Protein AF-A0A1N6Q9A9-F1 (afdb_monomer)

Sequence (97 aa):
MISNDLLQALKDGYKQRIKWVFAVQLTLFLVVATLLIISFITKFTVSQLSFILACVSASSFLSAIEHIILKREKWQWTFEFILSLFFLGLALFFFLH

Nearest PDB structures (foldseek):
  4yxm-assembly1_A  TM=5.992E-01  e=9.450E+00  Thermotoga maritima

Solvent-accessible surface area (backbone atoms only — not comparable to full-atom values): 5014 Å² total; per-residue (Å²): 132,83,53,70,66,62,56,48,53,53,52,50,55,50,55,52,52,52,53,50,53,50,53,51,43,52,50,45,48,50,53,43,51,51,50,52,55,48,28,74,75,49,79,72,48,60,65,57,52,18,50,42,28,40,43,51,13,53,42,28,41,52,47,18,51,49,29,58,71,70,66,49,61,68,67,59,25,52,50,26,43,52,51,15,53,51,28,38,52,52,14,51,52,44,65,78,103

Structure (mmCIF, N/CA/C/O backbone):
data_AF-A0A1N6Q9A9-F1
#
_entry.id   AF-A0A1N6Q9A9-F1
#
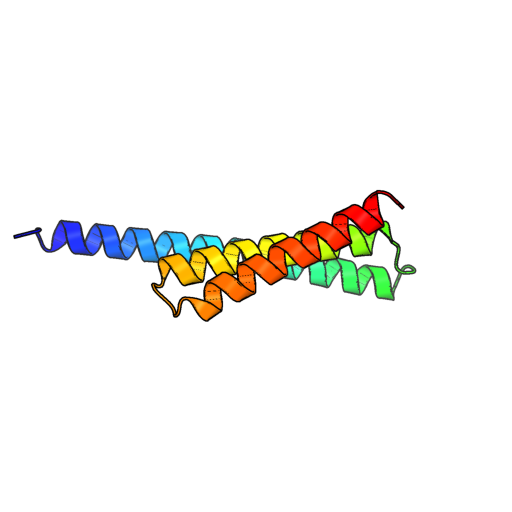loop_
_atom_site.group_PDB
_atom_site.id
_atom_site.type_symbol
_atom_site.label_atom_id
_atom_site.label_alt_id
_atom_site.label_comp_id
_atom_site.label_asym_id
_atom_site.label_entity_id
_atom_site.label_seq_id
_atom_site.pdbx_PDB_ins_code
_atom_site.Cartn_x
_atom_site.Cartn_y
_atom_site.Cartn_z
_atom_site.occupancy
_atom_site.B_iso_or_equiv
_atom_site.auth_seq_id
_atom_site.auth_comp_id
_atom_site.auth_asym_id
_atom_site.auth_atom_id
_atom_site.pdbx_PDB_model_num
ATOM 1 N N . MET A 1 1 ? -25.608 -4.187 29.739 1.00 54.00 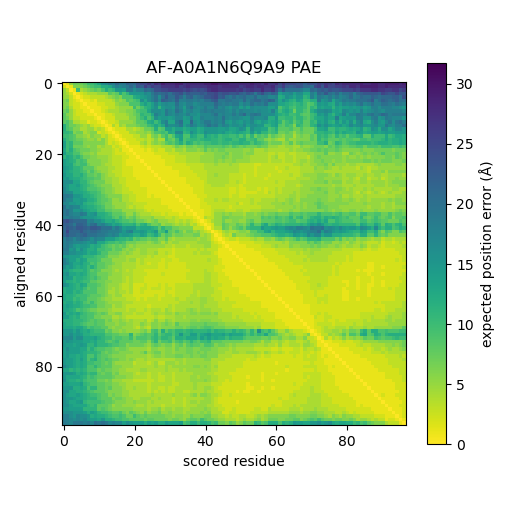1 MET A N 1
ATOM 2 C CA . MET A 1 1 ? -24.293 -4.660 30.215 1.00 54.00 1 MET A CA 1
ATOM 3 C C . MET A 1 1 ? -23.785 -5.641 29.169 1.00 54.00 1 MET A C 1
ATOM 5 O O . MET A 1 1 ? -24.324 -6.733 29.077 1.00 54.00 1 MET A O 1
ATOM 9 N N . ILE A 1 2 ? -22.902 -5.203 28.266 1.00 54.00 2 ILE A N 1
ATOM 10 C CA . ILE A 1 2 ? -22.295 -6.105 27.268 1.00 54.00 2 ILE A CA 1
ATOM 11 C C . ILE A 1 2 ? -21.487 -7.137 28.063 1.00 54.00 2 ILE A C 1
ATOM 13 O O . ILE A 1 2 ? -20.723 -6.732 28.939 1.00 54.00 2 ILE A O 1
ATOM 17 N N . SER A 1 3 ? -21.711 -8.439 27.840 1.00 71.19 3 SER A N 1
ATOM 18 C CA . SER A 1 3 ? -20.986 -9.470 28.589 1.00 71.19 3 SER A CA 1
ATOM 19 C C . SER A 1 3 ? -19.488 -9.348 28.307 1.00 71.19 3 SER A C 1
ATOM 21 O O . SER A 1 3 ? -19.081 -9.017 27.188 1.00 71.19 3 SER A O 1
ATOM 23 N N . ASN A 1 4 ? -18.667 -9.591 29.329 1.00 77.62 4 ASN A N 1
ATOM 24 C CA . ASN A 1 4 ? -17.211 -9.531 29.201 1.00 77.62 4 ASN A CA 1
ATOM 25 C C . ASN A 1 4 ? -16.706 -10.401 28.037 1.00 77.62 4 ASN A C 1
ATOM 27 O O . ASN A 1 4 ? -15.809 -9.975 27.315 1.00 77.62 4 ASN A O 1
ATOM 31 N N . ASP A 1 5 ? -17.352 -11.544 27.788 1.00 74.75 5 ASP A N 1
ATOM 32 C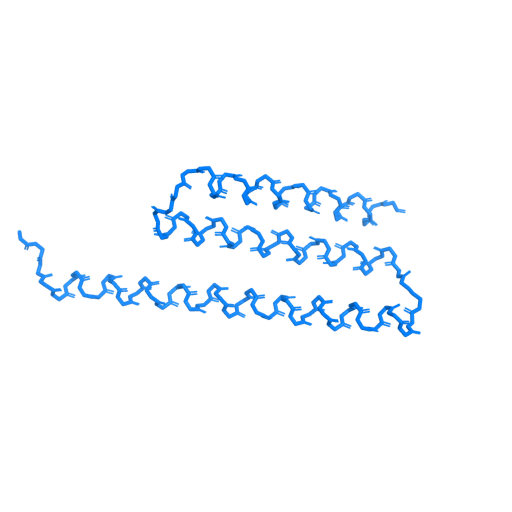 CA . ASP A 1 5 ? -17.010 -12.472 26.704 1.00 74.75 5 ASP A CA 1
ATOM 33 C C . ASP A 1 5 ? -17.171 -11.853 25.309 1.00 74.75 5 ASP A C 1
ATOM 35 O O . ASP A 1 5 ? -16.326 -12.038 24.432 1.00 74.75 5 ASP A O 1
ATOM 39 N N . LEU A 1 6 ? -18.226 -11.060 25.095 1.00 73.38 6 LEU A N 1
ATOM 40 C CA . LEU A 1 6 ? -18.493 -10.416 23.806 1.00 73.38 6 LEU A CA 1
ATOM 41 C C . LEU A 1 6 ? -17.482 -9.290 23.537 1.00 73.38 6 LEU A C 1
ATO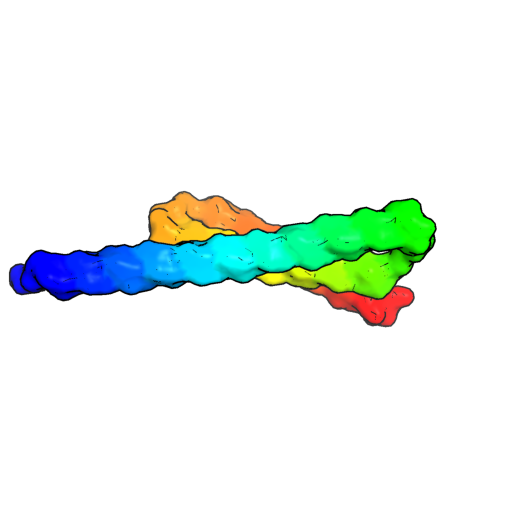M 43 O O . LEU A 1 6 ? -17.029 -9.088 22.409 1.00 73.38 6 LEU A O 1
ATOM 47 N N . LEU A 1 7 ? -17.065 -8.600 24.599 1.00 74.94 7 LEU A N 1
ATOM 48 C CA . LEU A 1 7 ? -16.021 -7.578 24.565 1.00 74.94 7 LEU A CA 1
ATOM 49 C C . LEU A 1 7 ? -14.637 -8.188 24.279 1.00 74.94 7 LEU A C 1
ATOM 51 O O . LEU A 1 7 ? -13.843 -7.609 23.535 1.00 74.94 7 LEU A O 1
ATOM 55 N N . GLN A 1 8 ? -14.369 -9.375 24.821 1.00 74.31 8 GLN A N 1
ATOM 56 C CA . GLN A 1 8 ? -13.126 -10.116 24.617 1.00 74.31 8 GLN A CA 1
ATOM 57 C C . GLN A 1 8 ? -13.032 -10.682 23.192 1.00 74.31 8 GLN A C 1
ATOM 59 O O . GLN A 1 8 ? -12.035 -10.446 22.511 1.00 74.31 8 GLN A O 1
ATOM 64 N N . ALA A 1 9 ? -14.112 -11.282 22.679 1.00 71.19 9 ALA A N 1
ATOM 65 C CA . ALA A 1 9 ? -14.189 -11.781 21.304 1.00 71.19 9 ALA A CA 1
ATOM 66 C C . ALA A 1 9 ? -13.987 -10.671 20.254 1.00 71.19 9 ALA A C 1
ATOM 68 O O . ALA A 1 9 ? -13.280 -10.862 19.260 1.00 71.19 9 ALA A O 1
ATOM 69 N N . LEU A 1 10 ? -14.552 -9.480 20.488 1.00 70.50 10 LEU A N 1
ATOM 70 C CA . LEU A 1 10 ? -14.326 -8.313 19.629 1.00 70.50 10 LEU A CA 1
ATOM 71 C C . LEU A 1 10 ? -12.859 -7.866 19.646 1.00 70.50 10 LEU A C 1
ATOM 73 O O . LEU A 1 10 ? -12.302 -7.556 18.591 1.00 70.50 10 LEU A O 1
ATOM 77 N N . LYS A 1 11 ? -12.222 -7.855 20.822 1.00 70.75 11 LYS A N 1
ATOM 78 C CA . LYS A 1 11 ? -10.815 -7.467 20.990 1.00 70.75 11 LYS A CA 1
ATOM 79 C C . LYS A 1 11 ? -9.864 -8.449 20.300 1.00 70.75 11 LYS A C 1
ATOM 81 O O . LYS A 1 11 ? -8.920 -8.016 19.636 1.00 70.75 11 LYS A O 1
ATOM 86 N N . ASP A 1 12 ? -10.141 -9.745 20.393 1.00 74.31 12 ASP A N 1
ATOM 87 C CA . ASP A 1 12 ? -9.340 -10.793 19.757 1.00 74.31 12 ASP A CA 1
ATOM 88 C C . ASP A 1 12 ? -9.499 -10.791 18.232 1.00 74.31 12 ASP A C 1
ATOM 90 O O . ASP A 1 12 ? -8.501 -10.834 17.506 1.00 74.31 12 ASP A O 1
ATOM 94 N N . GLY A 1 13 ? -10.724 -10.607 17.726 1.00 71.69 13 GLY A N 1
ATOM 95 C CA . GLY A 1 13 ? -10.974 -10.420 16.295 1.00 71.69 13 GLY A CA 1
ATOM 96 C C . GLY A 1 13 ? -10.251 -9.196 15.721 1.00 71.69 13 GLY A C 1
ATOM 97 O O . GLY A 1 13 ? -9.726 -9.243 14.607 1.00 71.69 13 GLY A O 1
ATOM 98 N N . TYR A 1 14 ? -10.151 -8.116 16.498 1.00 70.62 14 TYR A N 1
ATOM 99 C CA . TYR A 1 14 ? -9.392 -6.920 16.130 1.00 70.62 14 TYR A CA 1
ATOM 100 C C . TYR A 1 14 ? -7.891 -7.190 16.013 1.00 70.62 14 TYR A C 1
ATOM 102 O O . TYR A 1 14 ? -7.253 -6.830 15.023 1.00 70.62 14 TYR A O 1
ATOM 110 N N . LYS A 1 15 ? -7.332 -7.887 17.006 1.00 73.19 15 LYS A N 1
ATOM 111 C CA . LYS A 1 15 ? -5.914 -8.253 17.055 1.00 73.19 15 LYS A CA 1
ATOM 112 C C . LYS A 1 15 ? -5.534 -9.190 15.908 1.00 73.19 15 LYS A C 1
ATOM 114 O O . LYS A 1 15 ? -4.455 -9.052 15.338 1.00 73.19 15 LYS A O 1
ATOM 119 N N . GLN A 1 16 ? -6.428 -10.107 15.537 1.00 76.62 16 GLN A N 1
ATOM 120 C CA . GLN A 1 16 ? -6.262 -10.987 14.380 1.00 76.62 16 GLN A CA 1
ATOM 121 C C . GLN A 1 16 ? -6.186 -10.185 13.072 1.00 76.62 16 GLN A C 1
ATOM 123 O O . GLN A 1 16 ? -5.288 -10.413 12.267 1.00 76.62 16 GLN A O 1
ATOM 128 N N . ARG A 1 17 ? -7.096 -9.222 12.862 1.00 74.75 17 ARG A N 1
ATOM 129 C CA . ARG A 1 17 ? -7.134 -8.390 11.644 1.00 74.75 17 ARG A CA 1
ATOM 130 C C . ARG A 1 17 ? -5.863 -7.561 11.472 1.00 74.75 17 ARG A C 1
ATOM 132 O O . ARG A 1 17 ? -5.314 -7.534 10.378 1.00 74.75 17 ARG A O 1
ATOM 139 N N . ILE A 1 18 ? -5.359 -6.964 12.551 1.00 78.00 18 ILE A N 1
ATOM 140 C CA . ILE A 1 18 ? -4.101 -6.198 12.529 1.00 78.00 18 ILE A CA 1
ATOM 141 C C . ILE A 1 18 ? -2.913 -7.101 12.162 1.00 78.00 18 ILE A C 1
ATOM 143 O O . ILE A 1 18 ? -2.089 -6.721 11.336 1.00 78.00 18 ILE A O 1
ATOM 147 N N . LYS A 1 19 ? -2.850 -8.335 12.688 1.00 81.50 19 LYS A N 1
ATOM 148 C CA . LYS A 1 19 ? -1.804 -9.302 12.300 1.00 81.50 19 LYS A CA 1
ATOM 149 C C . LYS A 1 19 ? -1.826 -9.628 10.806 1.00 81.50 19 LYS A C 1
ATOM 151 O O . LYS A 1 19 ? -0.764 -9.750 10.205 1.00 81.50 19 LYS A O 1
ATOM 156 N N . TRP A 1 20 ? -3.011 -9.770 10.211 1.00 83.19 20 TRP A N 1
ATOM 157 C CA . TRP A 1 20 ? -3.140 -10.011 8.772 1.00 83.19 20 TRP A CA 1
ATOM 158 C C . TRP A 1 20 ? -2.695 -8.806 7.944 1.00 83.19 20 TRP A C 1
ATOM 160 O O . TRP A 1 20 ? -1.962 -8.989 6.977 1.00 83.19 20 TRP A O 1
ATOM 170 N N . VAL A 1 21 ? -3.074 -7.587 8.345 1.00 84.81 21 VAL A N 1
ATOM 171 C CA . VAL A 1 21 ? -2.613 -6.349 7.689 1.00 84.81 21 VAL A CA 1
ATOM 172 C C . VAL A 1 21 ? -1.086 -6.261 7.719 1.00 84.81 21 VAL A C 1
ATOM 174 O O . VAL A 1 21 ? -0.465 -6.073 6.675 1.00 84.81 21 VAL A O 1
ATOM 177 N N . PHE A 1 22 ? -0.483 -6.519 8.880 1.00 83.25 22 PHE A N 1
ATOM 178 C CA . PHE A 1 22 ? 0.968 -6.551 9.036 1.00 83.25 22 PHE A CA 1
ATOM 179 C C . PHE A 1 22 ? 1.634 -7.618 8.154 1.00 83.25 22 PHE A C 1
ATOM 181 O O . PHE A 1 22 ? 2.634 -7.342 7.496 1.00 83.25 22 PHE A O 1
ATOM 188 N N . ALA A 1 23 ? 1.078 -8.832 8.090 1.00 86.81 23 ALA A N 1
ATOM 189 C CA . ALA A 1 23 ? 1.622 -9.901 7.252 1.00 86.81 23 ALA A CA 1
ATOM 190 C C . ALA A 1 23 ? 1.591 -9.540 5.754 1.00 86.81 23 ALA A C 1
ATOM 192 O O . ALA A 1 23 ? 2.550 -9.817 5.028 1.00 86.81 23 ALA A O 1
ATOM 193 N N . VAL A 1 24 ? 0.523 -8.881 5.292 1.00 89.31 24 VAL A N 1
ATOM 194 C CA . VAL A 1 24 ? 0.413 -8.407 3.903 1.00 89.31 24 VAL A CA 1
ATOM 195 C C . VAL A 1 24 ? 1.419 -7.289 3.628 1.00 89.31 24 VAL A C 1
ATOM 197 O O . VAL A 1 24 ? 2.117 -7.349 2.619 1.00 89.31 24 VAL A O 1
ATOM 200 N N . GLN A 1 25 ? 1.560 -6.316 4.531 1.00 87.44 25 GLN A N 1
ATOM 201 C CA . GLN A 1 25 ? 2.558 -5.246 4.404 1.00 87.44 25 GLN A CA 1
ATOM 202 C C . GLN A 1 25 ? 3.990 -5.791 4.387 1.00 87.44 25 GLN A C 1
ATOM 204 O O . GLN A 1 25 ? 4.791 -5.380 3.551 1.00 87.44 25 GLN A O 1
ATOM 209 N N . LEU A 1 26 ? 4.303 -6.765 5.246 1.00 90.19 26 LEU A N 1
ATOM 210 C CA . LEU A 1 26 ? 5.601 -7.437 5.255 1.00 90.19 26 LEU A CA 1
ATOM 211 C C . LEU A 1 26 ? 5.872 -8.149 3.925 1.00 90.19 26 LEU A C 1
ATOM 213 O O . LEU A 1 26 ? 6.972 -8.063 3.384 1.00 90.19 26 LEU A O 1
ATOM 217 N N . THR A 1 27 ? 4.862 -8.820 3.373 1.00 91.31 27 THR A N 1
ATOM 218 C CA . THR A 1 27 ? 4.976 -9.490 2.072 1.00 91.31 27 THR A CA 1
ATOM 219 C C . THR A 1 27 ? 5.220 -8.483 0.949 1.00 91.31 27 THR A C 1
ATOM 221 O O . THR A 1 27 ? 6.128 -8.677 0.143 1.00 91.31 27 THR A O 1
ATOM 224 N N . LEU A 1 28 ? 4.466 -7.378 0.916 1.00 90.06 28 LEU A N 1
ATOM 225 C CA . LEU A 1 28 ? 4.664 -6.291 -0.049 1.00 90.06 28 LEU A CA 1
ATOM 226 C C . LEU A 1 28 ? 6.069 -5.692 0.058 1.00 90.06 28 LEU A C 1
ATOM 228 O O . LEU A 1 28 ? 6.721 -5.468 -0.960 1.00 90.06 28 LEU A O 1
ATOM 232 N N . PHE A 1 29 ? 6.559 -5.485 1.280 1.00 88.88 29 PHE A N 1
ATOM 233 C CA . PHE A 1 29 ? 7.912 -4.999 1.524 1.00 88.88 29 PHE A CA 1
ATOM 234 C C . PHE A 1 29 ? 8.973 -5.953 0.968 1.00 88.88 29 PHE A C 1
ATOM 236 O O . PHE A 1 29 ? 9.893 -5.505 0.287 1.00 88.88 29 PHE A O 1
ATOM 243 N N . LEU A 1 30 ? 8.832 -7.262 1.199 1.00 91.31 30 LEU A N 1
ATOM 244 C CA . LEU A 1 30 ? 9.752 -8.262 0.651 1.00 91.31 30 LEU A CA 1
ATOM 245 C C . LEU A 1 30 ? 9.752 -8.251 -0.880 1.00 91.31 30 LEU A C 1
ATOM 247 O O . LEU A 1 30 ? 10.823 -8.255 -1.478 1.00 91.31 30 LEU A O 1
ATOM 251 N N . VAL A 1 31 ? 8.578 -8.161 -1.514 1.00 90.94 31 VAL A N 1
ATOM 252 C CA . VAL A 1 31 ? 8.464 -8.059 -2.980 1.00 90.94 31 VAL A CA 1
ATOM 253 C C . VAL A 1 31 ? 9.186 -6.816 -3.505 1.00 90.94 31 VAL A C 1
ATOM 255 O O . VAL A 1 31 ? 9.986 -6.922 -4.435 1.00 90.94 31 VAL A O 1
ATOM 258 N N . VAL A 1 32 ? 8.960 -5.650 -2.892 1.00 90.62 32 VAL A N 1
ATOM 259 C CA . VAL A 1 32 ? 9.640 -4.401 -3.272 1.00 90.62 32 VAL A CA 1
ATOM 260 C C . VAL A 1 32 ? 11.151 -4.514 -3.072 1.00 90.62 32 VAL A C 1
ATOM 262 O O . VAL A 1 32 ? 11.911 -4.142 -3.963 1.00 90.62 32 VAL A O 1
ATOM 265 N N . ALA A 1 33 ? 11.603 -5.068 -1.946 1.00 88.88 33 ALA A N 1
ATOM 266 C CA . ALA A 1 33 ? 13.021 -5.261 -1.660 1.00 88.88 33 ALA A CA 1
ATOM 267 C C . ALA A 1 33 ? 13.689 -6.187 -2.687 1.00 88.88 33 ALA A C 1
ATOM 269 O O . ALA A 1 33 ? 14.754 -5.860 -3.209 1.00 88.88 33 ALA A O 1
ATOM 270 N N . THR A 1 34 ? 13.052 -7.308 -3.035 1.00 89.31 34 THR A N 1
ATOM 271 C CA . THR A 1 34 ? 13.545 -8.222 -4.072 1.00 89.31 34 THR A CA 1
ATOM 272 C C . THR A 1 34 ? 13.629 -7.533 -5.429 1.00 89.31 34 THR A C 1
ATOM 274 O O . THR A 1 34 ? 14.650 -7.658 -6.103 1.00 89.31 34 THR A O 1
ATOM 277 N N . LEU A 1 35 ? 12.606 -6.770 -5.821 1.00 87.00 35 LEU A N 1
ATOM 278 C CA . LEU A 1 35 ? 12.623 -6.024 -7.080 1.00 87.00 35 LEU A CA 1
ATOM 279 C C . LEU A 1 35 ? 13.732 -4.976 -7.107 1.00 87.00 35 LEU A C 1
ATOM 281 O O . LEU A 1 35 ? 14.428 -4.877 -8.108 1.00 87.00 35 LEU A O 1
ATOM 285 N N . LEU A 1 36 ? 13.952 -4.246 -6.013 1.00 86.88 36 LEU A N 1
ATOM 286 C CA . LEU A 1 36 ? 15.057 -3.293 -5.919 1.00 86.88 36 LEU A CA 1
ATOM 287 C C . LEU A 1 36 ? 16.416 -3.987 -6.081 1.00 86.88 36 LEU A C 1
ATOM 289 O O . LEU A 1 36 ? 17.238 -3.520 -6.866 1.00 86.88 36 LEU A O 1
ATOM 293 N N . ILE A 1 37 ? 16.639 -5.119 -5.403 1.00 87.31 37 ILE A N 1
ATOM 294 C CA . ILE A 1 37 ? 17.883 -5.901 -5.514 1.00 87.31 37 ILE A CA 1
ATOM 295 C C . ILE A 1 37 ? 18.093 -6.397 -6.948 1.00 87.31 37 ILE A C 1
ATOM 297 O O . ILE A 1 37 ? 19.182 -6.235 -7.498 1.00 87.31 37 ILE A O 1
ATOM 301 N N . ILE A 1 38 ? 17.056 -6.966 -7.571 1.00 84.56 38 ILE A N 1
ATOM 302 C CA . ILE A 1 38 ? 17.114 -7.414 -8.967 1.00 84.56 38 ILE A CA 1
ATOM 303 C C . ILE A 1 38 ? 17.455 -6.232 -9.869 1.00 84.56 38 ILE A C 1
ATOM 305 O O . ILE A 1 38 ? 18.354 -6.346 -10.693 1.00 84.56 38 ILE A O 1
ATOM 309 N N . SER A 1 39 ? 16.815 -5.081 -9.682 1.00 82.56 39 SER A N 1
ATOM 310 C CA . SER A 1 39 ? 17.044 -3.912 -10.527 1.00 82.56 39 SER A CA 1
ATOM 311 C C . SER A 1 39 ? 18.429 -3.271 -10.368 1.00 82.56 39 SER A C 1
ATOM 313 O O . SER A 1 39 ? 18.903 -2.608 -11.292 1.00 82.56 39 SER A O 1
ATOM 315 N N . PHE A 1 40 ? 19.103 -3.467 -9.229 1.00 79.62 40 PHE A N 1
ATOM 316 C CA . PHE A 1 40 ? 20.519 -3.108 -9.070 1.00 79.62 40 PHE A CA 1
ATOM 317 C C . PHE A 1 40 ? 21.441 -3.999 -9.914 1.00 79.62 40 PHE A C 1
ATOM 319 O O . PHE A 1 40 ? 22.486 -3.540 -10.370 1.00 79.62 40 PHE A O 1
ATOM 326 N N . ILE A 1 41 ? 21.059 -5.260 -10.132 1.00 81.62 41 ILE A N 1
ATOM 327 C CA . ILE A 1 41 ? 21.831 -6.241 -10.908 1.00 81.62 41 ILE A CA 1
ATOM 328 C C . ILE A 1 41 ? 21.502 -6.127 -12.403 1.00 81.62 41 ILE A C 1
ATOM 330 O O . ILE A 1 41 ? 22.388 -6.109 -13.256 1.00 81.62 41 ILE A O 1
ATOM 334 N N . THR A 1 42 ? 20.217 -6.038 -12.730 1.00 76.00 42 THR A N 1
ATOM 335 C CA . THR A 1 42 ? 19.680 -5.960 -14.086 1.00 76.00 42 THR A CA 1
ATOM 336 C C . THR A 1 42 ? 19.020 -4.600 -14.251 1.00 76.00 42 THR A C 1
ATOM 338 O O . THR A 1 42 ? 17.989 -4.372 -13.633 1.00 76.00 42 THR A O 1
ATOM 341 N N . LYS A 1 43 ? 19.628 -3.701 -15.039 1.00 78.50 43 LYS A N 1
ATOM 342 C CA . LYS A 1 43 ? 19.178 -2.316 -15.305 1.00 78.50 43 LYS A CA 1
ATOM 343 C C . LYS A 1 43 ? 17.699 -2.050 -14.979 1.00 78.50 43 LYS A C 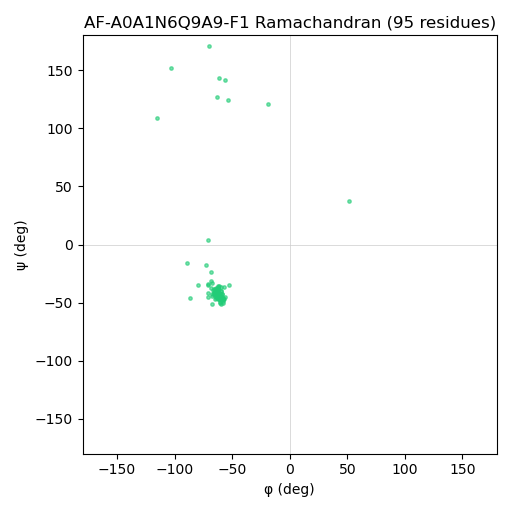1
ATOM 345 O O . LYS A 1 43 ? 16.808 -2.641 -15.583 1.00 78.50 43 LYS A O 1
ATOM 350 N N . PHE A 1 44 ? 17.479 -1.101 -14.076 1.00 80.62 44 PHE A N 1
ATOM 351 C CA . PHE A 1 44 ? 16.168 -0.667 -13.605 1.00 80.62 44 PHE A CA 1
ATOM 352 C C . PHE A 1 44 ? 15.226 -0.274 -14.757 1.00 80.62 44 PHE A C 1
ATOM 354 O O . PHE A 1 44 ? 15.559 0.585 -15.576 1.00 80.62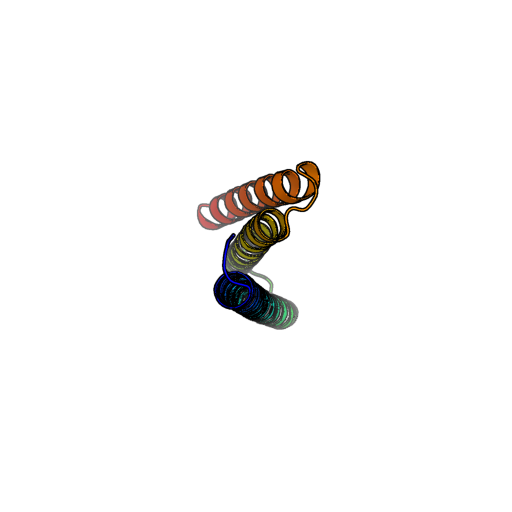 44 PHE A O 1
ATOM 361 N N . THR A 1 45 ? 14.045 -0.894 -14.813 1.00 85.81 45 THR A N 1
ATOM 362 C CA . THR A 1 45 ? 13.026 -0.613 -15.839 1.00 85.81 45 THR A CA 1
ATOM 363 C C . THR A 1 45 ? 11.882 0.239 -15.292 1.00 85.81 45 THR A C 1
ATOM 365 O O . THR A 1 45 ? 11.530 0.162 -14.114 1.00 85.81 45 THR A O 1
ATOM 368 N N . VAL A 1 46 ? 11.248 1.026 -16.166 1.00 86.19 46 VAL A N 1
ATOM 369 C CA . VAL A 1 46 ? 10.082 1.859 -15.814 1.00 86.19 46 VAL A CA 1
ATOM 370 C C . VAL A 1 46 ? 8.906 0.997 -15.335 1.00 86.19 46 VAL A C 1
ATOM 372 O O . VAL A 1 46 ? 8.226 1.346 -14.374 1.00 86.19 46 VAL A O 1
ATOM 375 N N . SER A 1 47 ? 8.721 -0.189 -15.919 1.00 85.94 47 SER A N 1
ATOM 376 C CA . SER A 1 47 ? 7.684 -1.138 -15.502 1.00 85.94 47 SER A CA 1
ATOM 377 C C . SER A 1 47 ? 7.898 -1.644 -14.068 1.00 85.94 47 SER A C 1
ATOM 379 O O . SER A 1 47 ? 6.943 -1.744 -13.301 1.00 85.94 47 SER A O 1
ATOM 381 N N . GLN A 1 48 ? 9.149 -1.913 -13.671 1.00 86.88 48 GLN A N 1
ATOM 382 C CA . GLN A 1 48 ? 9.482 -2.274 -12.287 1.00 86.88 48 GLN A CA 1
ATOM 383 C C . GLN A 1 48 ? 9.248 -1.103 -11.327 1.00 86.88 48 GLN A C 1
ATOM 385 O O . GLN A 1 48 ? 8.739 -1.320 -10.231 1.00 86.88 48 GLN A O 1
ATOM 390 N N . LEU A 1 49 ? 9.567 0.131 -11.735 1.00 88.75 49 LEU A N 1
ATOM 391 C CA . LEU A 1 49 ? 9.278 1.332 -10.945 1.00 88.75 49 LEU A CA 1
ATOM 392 C C . LEU A 1 49 ? 7.781 1.494 -10.693 1.00 88.75 49 LEU A C 1
ATOM 394 O O . LEU A 1 49 ? 7.367 1.684 -9.553 1.00 88.75 49 LEU A O 1
ATOM 398 N N . SER A 1 50 ? 6.978 1.396 -11.754 1.00 91.31 50 SER A N 1
ATOM 399 C CA . SER A 1 50 ? 5.521 1.477 -11.677 1.00 91.31 50 SER A CA 1
ATOM 400 C C . SER A 1 50 ? 4.967 0.424 -10.714 1.00 91.31 50 SER A C 1
ATOM 402 O O . SER A 1 50 ? 4.180 0.744 -9.823 1.00 91.31 50 SER A O 1
ATOM 404 N N . PHE A 1 51 ? 5.455 -0.815 -10.810 1.00 90.81 51 PHE A N 1
ATOM 405 C CA . PHE A 1 51 ? 5.033 -1.889 -9.917 1.00 90.81 51 PHE A CA 1
ATOM 406 C C . PHE A 1 51 ? 5.444 -1.645 -8.455 1.00 90.81 51 PHE A C 1
ATOM 408 O O . PHE A 1 51 ? 4.630 -1.829 -7.552 1.00 90.81 51 PHE A O 1
ATOM 415 N N . ILE A 1 52 ? 6.669 -1.166 -8.205 1.00 91.62 52 ILE A N 1
ATOM 416 C CA . ILE A 1 52 ? 7.122 -0.780 -6.859 1.00 91.62 52 ILE A CA 1
ATOM 417 C C . ILE A 1 52 ? 6.209 0.306 -6.279 1.00 91.62 52 ILE A C 1
ATOM 419 O O . ILE A 1 52 ? 5.756 0.181 -5.142 1.00 91.62 52 ILE A O 1
ATOM 423 N N . LEU A 1 53 ? 5.892 1.341 -7.058 1.00 92.94 53 LEU A N 1
ATOM 424 C CA . LEU A 1 53 ? 5.004 2.425 -6.633 1.00 92.94 53 LEU A CA 1
ATOM 425 C C . LEU A 1 53 ? 3.590 1.916 -6.320 1.00 92.94 53 LEU A C 1
ATOM 427 O O . LEU A 1 53 ? 2.999 2.338 -5.326 1.00 92.94 53 LEU A O 1
ATOM 431 N N . ALA A 1 54 ? 3.072 0.962 -7.096 1.00 93.88 54 ALA A N 1
ATOM 432 C CA . ALA A 1 54 ? 1.794 0.313 -6.812 1.00 93.88 54 ALA A CA 1
ATOM 433 C C . ALA A 1 54 ? 1.830 -0.484 -5.493 1.00 93.88 54 ALA A C 1
ATOM 435 O O . ALA A 1 54 ? 0.904 -0.384 -4.686 1.00 93.88 54 ALA A O 1
ATOM 436 N N . CYS A 1 55 ? 2.912 -1.222 -5.222 1.00 93.25 55 CYS A N 1
ATOM 437 C CA . CYS A 1 55 ? 3.093 -1.927 -3.950 1.00 93.25 55 CYS A CA 1
ATOM 438 C C . CYS A 1 55 ? 3.172 -0.962 -2.758 1.00 93.25 55 CYS A C 1
ATOM 440 O O . CYS A 1 55 ? 2.541 -1.209 -1.728 1.00 93.25 55 CYS A O 1
ATOM 442 N N . VAL A 1 56 ? 3.903 0.149 -2.894 1.00 93.06 56 VAL A N 1
ATOM 443 C CA . VAL A 1 56 ? 3.993 1.191 -1.857 1.00 93.06 56 VAL A CA 1
ATOM 444 C C . VAL A 1 56 ? 2.625 1.836 -1.624 1.00 93.06 56 VAL A C 1
ATOM 446 O O . VAL A 1 56 ? 2.203 1.967 -0.477 1.00 93.06 56 VAL A O 1
ATOM 449 N N . SER A 1 57 ? 1.884 2.147 -2.691 1.00 95.31 57 SER A N 1
ATOM 450 C CA . SER A 1 57 ? 0.517 2.672 -2.605 1.00 95.31 57 SER A CA 1
ATOM 451 C C . SER A 1 57 ? -0.417 1.736 -1.831 1.00 95.31 57 SER A C 1
ATOM 453 O O . SER A 1 57 ? -1.123 2.184 -0.920 1.00 95.31 57 SER A O 1
ATOM 455 N N . ALA A 1 58 ? -0.388 0.435 -2.141 1.00 93.44 58 ALA A N 1
ATOM 456 C CA . ALA A 1 58 ? -1.179 -0.573 -1.440 1.00 93.44 58 ALA A CA 1
ATOM 457 C C . ALA A 1 58 ? -0.784 -0.683 0.042 1.00 93.44 58 ALA A C 1
ATOM 459 O O . ALA A 1 58 ? -1.651 -0.798 0.910 1.00 93.44 58 ALA A O 1
ATOM 460 N N . SER A 1 59 ? 0.513 -0.594 0.350 1.00 92.94 59 SER A N 1
ATOM 461 C CA . SER A 1 59 ? 1.013 -0.618 1.727 1.00 92.94 59 SER A CA 1
ATOM 462 C C . SER A 1 59 ? 0.540 0.593 2.542 1.00 92.94 59 SER A C 1
ATOM 464 O O . SER A 1 59 ? 0.067 0.413 3.667 1.00 92.94 59 SER A O 1
ATOM 466 N N . SER A 1 60 ? 0.601 1.804 1.976 1.00 92.44 60 SER A N 1
ATOM 467 C CA . SER A 1 60 ? 0.086 3.026 2.616 1.00 92.44 60 SER A CA 1
ATOM 468 C C . SER A 1 60 ? -1.429 2.986 2.804 1.00 92.44 60 SER A C 1
ATOM 470 O O . SER A 1 60 ? -1.929 3.360 3.860 1.00 92.44 60 SER A O 1
ATOM 472 N N . PHE A 1 61 ? -2.182 2.442 1.843 1.00 93.44 61 PHE A N 1
ATOM 473 C CA . PHE A 1 61 ? -3.628 2.252 1.997 1.00 93.44 61 PHE A CA 1
ATOM 474 C C . PHE A 1 61 ? -3.959 1.334 3.182 1.00 93.44 61 PHE A C 1
ATOM 476 O O . PHE A 1 61 ? -4.806 1.649 4.019 1.00 93.44 61 PHE A O 1
ATOM 483 N N . LEU A 1 62 ? -3.252 0.204 3.279 1.00 91.44 62 LEU A N 1
ATOM 484 C CA . LEU A 1 62 ? -3.388 -0.731 4.393 1.00 91.44 62 LEU A CA 1
ATOM 485 C C . LEU A 1 62 ? -2.991 -0.092 5.730 1.00 91.44 62 LEU A C 1
ATOM 487 O O . LEU A 1 62 ? -3.667 -0.327 6.732 1.00 91.44 62 LEU A O 1
ATOM 491 N N . SER A 1 63 ? -1.960 0.756 5.741 1.00 88.19 63 SER A N 1
ATOM 492 C CA . SER A 1 63 ? -1.544 1.509 6.929 1.00 88.19 63 SER A CA 1
ATOM 493 C C . SER A 1 63 ? -2.606 2.524 7.361 1.00 88.19 63 SER A C 1
ATOM 495 O O . SER A 1 63 ? -2.947 2.608 8.541 1.00 88.19 63 SER A O 1
ATOM 497 N N . ALA A 1 64 ? -3.230 3.227 6.414 1.00 89.19 64 ALA A N 1
ATOM 498 C CA . ALA A 1 64 ? -4.331 4.137 6.704 1.00 89.19 64 ALA A CA 1
ATOM 499 C C . ALA A 1 64 ? -5.529 3.403 7.333 1.00 89.19 64 ALA A C 1
ATOM 501 O O . ALA A 1 64 ? -6.098 3.867 8.326 1.00 89.19 64 ALA A O 1
ATOM 502 N N . ILE A 1 65 ? -5.879 2.223 6.804 1.00 88.94 65 ILE A N 1
ATOM 503 C CA . ILE A 1 65 ? -6.911 1.352 7.384 1.00 88.94 65 ILE A CA 1
ATOM 504 C C . ILE A 1 65 ? -6.517 0.910 8.795 1.00 88.94 65 ILE A C 1
ATOM 506 O O . ILE A 1 65 ? -7.345 0.977 9.704 1.00 88.94 65 ILE A O 1
ATOM 510 N N . GLU A 1 66 ? -5.269 0.491 9.009 1.00 86.25 66 GLU A N 1
ATOM 511 C CA . GLU A 1 66 ? -4.765 0.120 10.332 1.00 86.25 66 GLU A CA 1
ATOM 512 C C . GLU A 1 66 ? -4.874 1.284 11.324 1.00 86.25 66 GLU A C 1
ATOM 514 O O . GLU A 1 66 ? -5.319 1.096 12.455 1.00 86.25 66 GLU A O 1
ATOM 519 N N . HIS A 1 67 ? -4.542 2.503 10.908 1.00 87.19 67 HIS A N 1
ATOM 520 C CA . HIS A 1 67 ? -4.658 3.694 11.741 1.00 87.19 67 HIS A CA 1
ATOM 521 C C . HIS A 1 67 ? -6.110 4.044 12.089 1.00 87.19 67 HIS A C 1
ATOM 523 O O . HIS A 1 67 ? -6.378 4.414 13.236 1.00 87.19 67 HIS A O 1
ATOM 529 N N . ILE A 1 68 ? -7.054 3.875 11.155 1.00 85.75 68 ILE A N 1
ATOM 530 C CA . ILE A 1 68 ? -8.495 4.004 11.433 1.00 85.75 68 ILE A CA 1
ATOM 531 C C . ILE A 1 68 ? -8.926 2.963 12.466 1.00 85.75 68 ILE A C 1
ATOM 533 O O . ILE A 1 68 ? -9.610 3.290 13.438 1.00 85.75 68 ILE A O 1
ATOM 537 N N . ILE 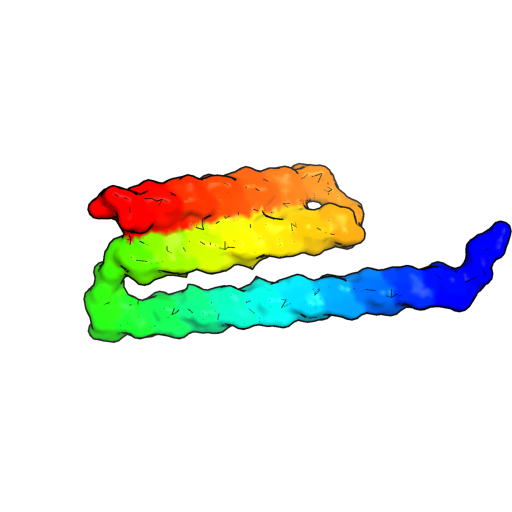A 1 69 ? -8.503 1.715 12.266 1.00 82.94 69 ILE A N 1
ATOM 538 C CA . ILE A 1 69 ? -8.804 0.585 13.142 1.00 82.94 69 ILE A CA 1
ATOM 539 C C . ILE A 1 69 ? -8.266 0.874 14.556 1.00 82.94 69 ILE A C 1
ATOM 541 O O . ILE A 1 69 ? -8.996 0.877 15.544 1.00 82.94 69 ILE A O 1
ATOM 545 N N . LEU A 1 70 ? -7.000 1.258 14.675 1.00 82.75 70 LEU A N 1
ATOM 546 C CA . LEU A 1 70 ? -6.364 1.593 15.949 1.00 82.75 70 LEU A CA 1
ATOM 547 C C . LEU A 1 70 ? -6.853 2.909 16.576 1.00 82.75 70 LEU A C 1
ATOM 549 O O . LEU A 1 70 ? -6.335 3.294 17.624 1.00 82.75 70 LEU A O 1
ATOM 553 N N . LYS A 1 71 ? -7.840 3.591 15.975 1.00 82.19 71 LYS A N 1
ATOM 554 C CA . LYS A 1 71 ? -8.366 4.890 16.424 1.00 82.19 71 LYS A CA 1
ATOM 555 C C . LYS A 1 71 ? -7.252 5.920 16.650 1.00 82.19 71 LYS A C 1
ATOM 557 O O . LYS A 1 71 ? -7.306 6.704 17.598 1.00 82.19 71 LYS A O 1
ATOM 562 N N . ARG A 1 72 ? -6.229 5.896 15.789 1.00 78.94 72 ARG A N 1
ATOM 563 C CA . ARG A 1 72 ? -5.143 6.880 15.796 1.00 78.94 72 ARG A CA 1
ATOM 564 C C . ARG A 1 72 ? -5.641 8.249 15.335 1.00 78.94 72 ARG A C 1
ATOM 566 O O . ARG A 1 72 ? -6.773 8.405 14.871 1.00 78.94 72 ARG A O 1
ATOM 573 N N . GLU A 1 73 ? -4.787 9.254 15.486 1.00 86.00 73 GLU A N 1
ATOM 574 C CA . GLU A 1 73 ? -5.111 10.630 15.126 1.00 86.00 73 GLU A CA 1
ATOM 575 C C . GLU A 1 73 ? -5.545 10.758 13.665 1.00 86.00 73 GLU A C 1
ATOM 577 O O . GLU A 1 73 ? -4.979 10.129 12.768 1.00 86.00 73 GLU A O 1
ATOM 582 N N . LYS A 1 74 ? -6.536 11.625 13.421 1.00 85.94 74 LYS A N 1
ATOM 583 C CA . LYS A 1 74 ? -7.131 11.795 12.089 1.00 85.94 74 LYS A CA 1
ATOM 584 C C . LYS A 1 74 ? -6.120 12.173 11.016 1.00 85.94 74 LYS A C 1
ATOM 586 O O . LYS A 1 74 ? -6.204 11.700 9.885 1.00 85.94 74 LYS A O 1
ATOM 591 N N . TRP A 1 75 ? -5.144 12.983 11.404 1.00 87.94 75 TRP A N 1
ATOM 592 C CA . TRP A 1 75 ? -4.072 13.433 10.532 1.00 87.94 75 TRP A CA 1
ATOM 593 C C . TRP A 1 75 ? -3.201 12.284 10.023 1.00 87.94 75 TRP A C 1
ATOM 595 O O . TRP A 1 75 ? -2.819 12.304 8.859 1.00 87.94 75 TRP A O 1
ATOM 605 N N . GLN A 1 76 ? -2.956 11.258 10.846 1.00 84.69 76 GLN A N 1
ATOM 606 C CA . GLN A 1 76 ? -2.090 10.133 10.481 1.00 84.69 7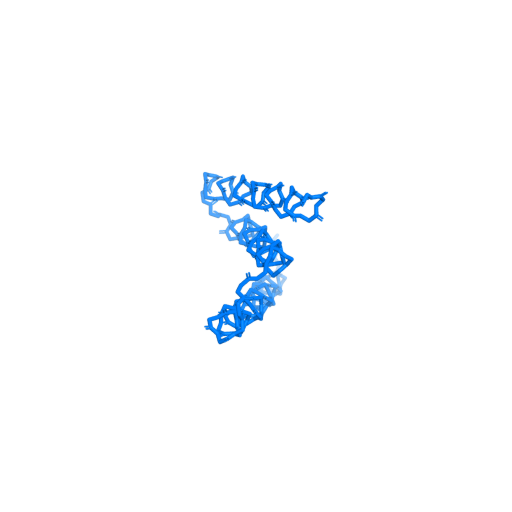6 GLN A CA 1
ATOM 607 C C . GLN A 1 76 ? -2.710 9.289 9.364 1.00 84.69 76 GLN A C 1
ATOM 609 O O . GLN A 1 76 ? -2.080 9.092 8.330 1.00 84.69 76 GLN A O 1
ATOM 614 N N . TRP A 1 77 ? -3.968 8.854 9.507 1.00 88.00 77 TRP A N 1
ATOM 615 C CA . TRP A 1 77 ? -4.598 8.068 8.440 1.00 88.00 77 TRP A CA 1
ATOM 616 C C . TRP A 1 77 ? -4.913 8.908 7.201 1.00 88.00 77 TRP A C 1
ATOM 618 O O . TRP A 1 77 ? -4.783 8.407 6.090 1.00 88.00 77 TRP A O 1
ATOM 628 N N . THR A 1 78 ? -5.275 10.186 7.358 1.00 90.31 78 THR A N 1
ATOM 629 C CA . THR A 1 78 ? -5.522 11.074 6.206 1.00 90.31 78 THR A CA 1
ATOM 630 C C . THR A 1 78 ? -4.257 11.251 5.365 1.00 90.31 78 THR A C 1
ATOM 632 O O . THR A 1 78 ? -4.320 11.174 4.140 1.00 90.31 78 THR A O 1
ATOM 635 N N . PHE A 1 79 ? -3.105 11.439 6.012 1.00 91.75 79 PHE A N 1
ATOM 636 C CA . PHE A 1 79 ? -1.816 11.545 5.333 1.00 91.75 79 PHE A CA 1
ATOM 637 C C . PHE A 1 79 ? -1.460 10.264 4.566 1.00 91.75 79 PHE A C 1
ATOM 639 O O . PHE A 1 79 ? -1.110 10.342 3.390 1.00 91.75 79 PHE A O 1
ATOM 646 N N . GLU A 1 80 ? -1.641 9.091 5.180 1.00 91.00 80 GLU A N 1
ATOM 647 C CA . GLU A 1 80 ? -1.406 7.798 4.518 1.00 91.00 80 GLU A CA 1
ATOM 648 C C . GLU A 1 80 ? -2.335 7.564 3.311 1.00 91.00 80 GLU A C 1
ATOM 650 O O . GLU A 1 80 ? -1.898 7.049 2.281 1.00 91.00 80 GLU A O 1
ATOM 655 N N . PHE A 1 81 ? -3.600 8.002 3.370 1.00 93.06 81 PHE A N 1
ATOM 656 C CA . PHE A 1 81 ? -4.498 7.956 2.205 1.00 93.06 81 PHE A CA 1
ATOM 657 C C . PHE A 1 81 ? -4.020 8.851 1.060 1.00 93.06 81 PHE A C 1
ATOM 659 O O . PHE A 1 81 ? -4.055 8.435 -0.099 1.00 93.06 81 PHE A O 1
ATOM 666 N N . ILE A 1 82 ? -3.570 10.070 1.370 1.00 95.12 82 ILE A N 1
ATOM 667 C CA . ILE A 1 82 ? -3.044 11.001 0.363 1.00 95.12 82 ILE A CA 1
ATOM 668 C C . ILE A 1 82 ? -1.789 10.410 -0.291 1.00 95.12 82 ILE A C 1
ATOM 670 O O . ILE A 1 82 ? -1.687 10.408 -1.517 1.00 95.12 82 ILE A O 1
ATOM 674 N N . LEU A 1 83 ? -0.871 9.854 0.506 1.00 94.44 83 LEU A N 1
ATOM 675 C CA . LEU A 1 83 ? 0.320 9.150 0.019 1.00 94.44 83 LEU A CA 1
ATOM 676 C C . LEU A 1 83 ? -0.040 7.978 -0.890 1.00 94.44 83 LEU A C 1
ATOM 678 O O . LEU A 1 83 ? 0.527 7.838 -1.973 1.00 94.44 83 LEU A O 1
ATOM 682 N N . SER A 1 84 ? -1.013 7.164 -0.483 1.00 96.19 84 SER A N 1
ATOM 683 C CA . SER A 1 84 ? -1.480 6.036 -1.283 1.00 96.19 84 SER A CA 1
ATOM 684 C C . SER A 1 84 ? -1.988 6.485 -2.656 1.00 96.19 84 SER A C 1
ATOM 686 O O . SER A 1 84 ? -1.551 5.943 -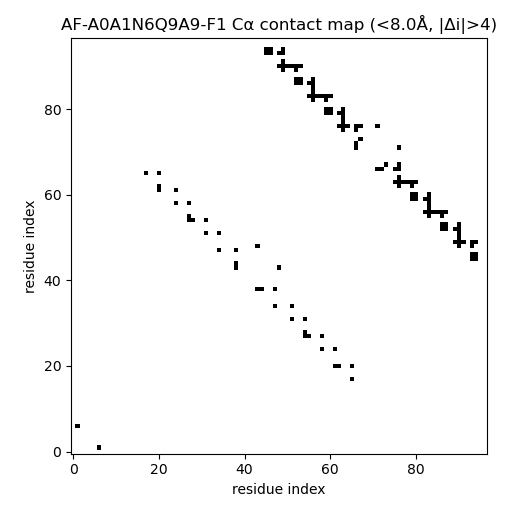3.675 1.00 96.19 84 SER A O 1
ATOM 688 N N . LEU A 1 85 ? -2.844 7.511 -2.708 1.00 96.38 85 LEU A N 1
ATOM 689 C CA . LEU A 1 85 ? -3.361 8.060 -3.966 1.00 96.38 85 LEU A CA 1
ATOM 690 C C . LEU A 1 85 ? -2.256 8.672 -4.830 1.00 96.38 85 LEU A C 1
ATOM 692 O O . LEU A 1 85 ? -2.248 8.474 -6.044 1.00 96.38 85 LEU A O 1
ATOM 696 N N . PHE A 1 86 ? -1.308 9.378 -4.214 1.00 96.25 86 PHE A N 1
ATOM 697 C CA . PHE A 1 86 ? -0.171 9.968 -4.912 1.00 96.25 86 PHE A CA 1
ATOM 698 C C . PHE A 1 86 ? 0.687 8.900 -5.599 1.00 96.25 86 PHE A C 1
ATOM 700 O O . PHE A 1 86 ? 0.945 8.990 -6.801 1.00 96.25 86 PHE A O 1
ATOM 707 N N . PHE A 1 87 ? 1.073 7.847 -4.874 1.00 94.88 87 PHE A N 1
ATOM 708 C CA . PHE A 1 87 ? 1.868 6.761 -5.446 1.00 94.88 87 PHE A CA 1
ATOM 709 C C . PHE A 1 87 ? 1.102 5.944 -6.482 1.00 94.88 87 PHE A C 1
ATOM 711 O O . PHE A 1 87 ? 1.704 5.518 -7.465 1.00 94.88 87 PHE A O 1
ATOM 718 N N . LEU A 1 88 ? -0.212 5.770 -6.316 1.00 96.38 88 LEU A N 1
ATOM 719 C CA . LEU A 1 88 ? -1.046 5.132 -7.334 1.00 96.38 88 LEU A CA 1
ATOM 720 C C . LEU A 1 88 ? -1.068 5.955 -8.625 1.00 96.38 88 LEU A C 1
ATOM 722 O O . LEU A 1 88 ? -0.895 5.404 -9.710 1.00 96.38 88 LEU A O 1
ATOM 726 N N . GLY A 1 89 ? -1.238 7.275 -8.508 1.00 94.56 89 GLY A N 1
ATOM 727 C CA . GLY A 1 89 ? -1.193 8.193 -9.643 1.00 94.56 89 GLY A CA 1
ATOM 728 C C . GLY A 1 89 ? 0.141 8.122 -10.384 1.00 94.56 89 GLY A C 1
ATOM 729 O O . GLY A 1 89 ? 0.156 7.995 -11.607 1.00 94.56 89 GLY A O 1
ATOM 730 N N . LEU A 1 90 ? 1.259 8.117 -9.650 1.00 93.56 90 LEU A N 1
ATOM 731 C CA . LEU A 1 90 ? 2.589 7.939 -10.239 1.00 93.56 90 LEU A CA 1
ATOM 732 C C . LEU A 1 90 ? 2.751 6.567 -10.904 1.00 93.56 90 LEU A C 1
ATOM 734 O O . LEU A 1 90 ? 3.256 6.491 -12.020 1.00 93.56 90 LEU A O 1
ATOM 738 N N . ALA A 1 91 ? 2.305 5.491 -10.252 1.00 93.94 91 ALA A N 1
ATOM 739 C CA . ALA A 1 91 ? 2.379 4.142 -10.804 1.00 93.94 91 ALA A CA 1
ATOM 740 C C . ALA A 1 91 ? 1.645 4.048 -12.147 1.00 93.94 91 ALA A C 1
ATOM 742 O O . ALA A 1 91 ? 2.206 3.536 -13.115 1.00 93.94 91 ALA A O 1
ATOM 743 N N . LEU A 1 92 ? 0.426 4.588 -12.223 1.00 93.44 92 LEU A N 1
ATOM 744 C CA . LEU A 1 92 ? -0.369 4.624 -13.450 1.00 93.44 92 LEU A CA 1
ATOM 745 C C . LEU A 1 92 ? 0.279 5.495 -14.526 1.00 93.44 92 LEU A C 1
ATOM 747 O O . LEU A 1 92 ? 0.318 5.092 -15.685 1.00 93.44 92 LEU A O 1
ATOM 751 N N . PHE A 1 93 ? 0.822 6.655 -14.154 1.00 93.00 93 PHE A N 1
ATOM 752 C CA . PHE A 1 93 ? 1.513 7.538 -15.091 1.00 93.00 93 PHE A CA 1
ATOM 753 C C . PHE A 1 93 ? 2.682 6.826 -15.786 1.00 93.00 93 PHE A C 1
ATOM 755 O O . PHE A 1 93 ? 2.726 6.813 -17.013 1.00 93.00 93 PHE A O 1
ATOM 762 N N . PHE A 1 94 ? 3.556 6.171 -15.011 1.00 90.31 94 PHE A N 1
ATOM 763 C CA . PHE A 1 94 ? 4.695 5.393 -15.520 1.00 90.31 94 PHE A CA 1
ATOM 764 C C . PHE A 1 94 ? 4.310 4.068 -16.185 1.00 90.31 94 PHE A C 1
ATOM 766 O O . PHE A 1 94 ? 5.130 3.455 -16.854 1.00 90.31 94 PHE A O 1
ATOM 773 N N . PHE A 1 95 ? 3.105 3.556 -15.944 1.00 87.38 95 PHE A N 1
ATOM 774 C CA . PHE A 1 95 ? 2.634 2.359 -16.636 1.00 87.38 95 PHE A CA 1
ATOM 775 C C . PHE A 1 95 ? 2.130 2.687 -18.046 1.00 87.38 95 PHE A C 1
ATOM 777 O O . PHE A 1 95 ? 2.262 1.876 -18.958 1.00 87.38 95 PHE A O 1
ATOM 784 N N . LEU A 1 96 ? 1.515 3.862 -18.202 1.00 86.44 96 LEU A N 1
ATOM 785 C CA . LEU A 1 96 ? 0.882 4.308 -19.442 1.00 86.44 96 LEU A CA 1
ATOM 786 C C . LEU A 1 96 ? 1.838 5.056 -20.389 1.00 86.44 96 LEU A C 1
ATOM 788 O O . LEU A 1 96 ? 1.489 5.217 -21.558 1.00 86.44 96 LEU A O 1
ATOM 792 N N . HIS A 1 97 ? 2.994 5.514 -19.899 1.00 73.44 97 HIS A N 1
ATOM 793 C CA . HIS A 1 97 ? 4.034 6.230 -20.652 1.00 73.44 97 HIS A CA 1
ATOM 794 C C . HIS A 1 97 ? 5.381 5.526 -20.509 1.00 73.44 97 HIS A C 1
ATOM 796 O O . HIS A 1 97 ? 6.120 5.482 -21.517 1.00 73.44 97 HIS A O 1
#

Organism: NCBI:txid86664

Foldseek 3Di:
DPDPVVVVVVVVVLVVVLVVLVVLLVVLVVVLVVLVVVCVVPPDDLLSQLVNLQSQLVNLQSVLVNCVSVVHDPVSSVVSNVSSVVSNVVSVVSVVD

pLDDT: mean 85.41, std 8.52, range [54.0, 96.38]

Radius of gyration: 17.39 Å; Cα contacts (8 Å, |Δi|>4): 72; chains: 1; bounding box: 46×26×51 Å

Mean predicted aligned error: 6.88 Å

Secondary structure (DSSP, 8-state):
---HHHHHHHHHHHHHHHHHHHHHHHHHHHHHHHHHHHHHHTT--HHHHHHHHHHHHHHHHHHHHHHHHTT--HHHHHHHHHHHHHHHHHHHHHHH-